Protein AF-A0A9D9GYN4-F1 (afdb_monomer)

Sequence (80 aa):
MANPAIRRSCLPVRIWRFYRDGFRAMTWGRTLWLIILVKLFVMFAILKVFFFPDFLKGKSEAEKQDFVGTELVNRKVQAL

Organism: NCBI:txid2840905

Solvent-accessible surface area (backbone atoms only — not comparable to full-atom values): 4831 Å² total; per-residue (Å²): 136,85,78,79,77,76,79,77,71,55,63,68,64,56,54,51,49,51,54,52,51,53,50,67,70,30,72,66,55,46,53,51,50,49,51,50,51,51,49,52,49,50,51,50,50,49,50,49,53,70,73,49,54,56,76,80,72,75,60,61,67,72,64,59,50,54,54,55,52,50,54,57,51,51,55,55,62,75,74,106

Nearest PDB structures (foldseek):
  7sat-assembly1_C  TM=3.688E-01  e=6.582E+00  Porphyromonas gingivalis ATCC 33277

Radius of gyration: 29.16 Å; Cα contacts (8 Å, |Δi|>4): 8; chains: 1; bounding box: 38×43×89 Å

Structure (mmCIF, N/CA/C/O backbone):
data_AF-A0A9D9GYN4-F1
#
_entry.id   AF-A0A9D9GYN4-F1
#
loop_
_atom_site.group_PDB
_atom_site.id
_atom_site.type_symbol
_atom_site.label_atom_id
_atom_site.label_alt_id
_atom_site.label_comp_id
_atom_site.label_asym_id
_atom_site.label_entity_id
_atom_site.label_seq_id
_atom_site.pdbx_PDB_ins_code
_atom_site.Cartn_x
_atom_site.Cartn_y
_atom_site.Cartn_z
_atom_site.occupancy
_atom_site.B_iso_or_equiv
_atom_site.auth_seq_id
_atom_site.auth_comp_id
_atom_site.auth_asym_id
_atom_site.auth_atom_id
_atom_site.pdbx_PDB_model_num
ATOM 1 N N . MET A 1 1 ? 15.138 22.638 -45.576 1.00 44.53 1 MET A N 1
ATOM 2 C CA . MET A 1 1 ? 16.035 21.608 -45.008 1.00 44.53 1 MET A CA 1
ATOM 3 C C . MET A 1 1 ? 15.698 21.500 -43.528 1.00 44.53 1 MET A C 1
ATOM 5 O O . MET A 1 1 ? 15.956 22.441 -42.791 1.00 44.53 1 MET A O 1
ATOM 9 N N . ALA A 1 2 ? 14.945 20.468 -43.136 1.00 48.62 2 ALA A N 1
ATOM 10 C CA . ALA A 1 2 ? 14.308 20.402 -41.822 1.00 48.62 2 ALA A CA 1
ATOM 11 C C . ALA A 1 2 ? 15.335 20.145 -40.707 1.00 48.62 2 ALA A C 1
ATOM 13 O O . ALA A 1 2 ? 16.074 19.166 -40.733 1.00 48.62 2 ALA A O 1
ATOM 14 N N . ASN A 1 3 ? 15.343 21.055 -39.738 1.00 62.22 3 ASN A N 1
ATOM 15 C CA . ASN A 1 3 ? 16.063 20.984 -38.475 1.00 62.22 3 ASN A CA 1
ATOM 16 C C . ASN A 1 3 ? 15.614 19.740 -37.677 1.00 62.22 3 ASN A C 1
ATOM 18 O O . ASN A 1 3 ? 14.422 19.642 -37.364 1.00 62.22 3 ASN A O 1
ATOM 22 N N . PRO A 1 4 ? 16.503 18.790 -37.324 1.00 60.50 4 PRO A N 1
ATOM 23 C CA . PRO A 1 4 ? 16.123 17.689 -36.459 1.00 60.50 4 PRO A CA 1
ATOM 24 C C . PRO A 1 4 ? 15.980 18.235 -35.039 1.00 60.50 4 PRO A C 1
ATOM 26 O O . PRO A 1 4 ? 16.956 18.380 -34.305 1.00 60.50 4 PRO A O 1
ATOM 29 N N . ALA A 1 5 ? 14.739 18.549 -34.661 1.00 61.06 5 ALA A N 1
ATOM 30 C CA . ALA A 1 5 ? 14.358 18.864 -33.295 1.00 61.06 5 ALA A CA 1
ATOM 31 C C . ALA A 1 5 ? 14.972 17.817 -32.356 1.00 61.06 5 ALA A C 1
ATOM 33 O O . ALA A 1 5 ? 14.560 16.655 -32.328 1.00 61.06 5 ALA A O 1
ATOM 34 N N . ILE A 1 6 ? 16.003 18.239 -31.623 1.00 62.09 6 ILE A N 1
ATOM 35 C CA . ILE A 1 6 ? 16.683 17.448 -30.610 1.00 62.09 6 ILE A CA 1
ATOM 36 C C . ILE A 1 6 ? 15.608 16.986 -29.633 1.00 62.09 6 ILE A C 1
ATOM 38 O O . ILE A 1 6 ? 15.095 17.777 -28.838 1.00 62.09 6 ILE A O 1
ATOM 42 N N . ARG A 1 7 ? 15.231 15.705 -29.726 1.00 65.88 7 ARG A N 1
ATOM 43 C CA . ARG A 1 7 ? 14.327 15.041 -28.787 1.00 65.88 7 ARG A CA 1
ATOM 44 C C . ARG A 1 7 ? 14.971 15.116 -27.409 1.00 65.88 7 ARG A C 1
ATOM 46 O O . ARG A 1 7 ? 15.736 14.232 -27.017 1.00 65.88 7 ARG A O 1
ATOM 53 N N . ARG A 1 8 ? 14.662 16.178 -26.663 1.00 63.28 8 ARG A N 1
ATOM 54 C CA . ARG A 1 8 ? 14.963 16.280 -25.240 1.00 63.28 8 ARG A CA 1
ATOM 55 C C . ARG A 1 8 ? 14.113 15.233 -24.552 1.00 63.28 8 ARG A C 1
ATOM 57 O O . ARG A 1 8 ? 12.969 15.463 -24.184 1.00 63.28 8 ARG A O 1
ATOM 64 N N . SER A 1 9 ? 14.671 14.034 -24.483 1.00 64.12 9 SER A N 1
ATOM 65 C CA . SER A 1 9 ? 14.125 12.938 -23.712 1.00 64.12 9 SER A CA 1
ATOM 66 C C . SER A 1 9 ? 14.116 13.433 -22.279 1.00 64.12 9 SER A C 1
ATOM 68 O O . SER A 1 9 ? 15.167 13.515 -21.647 1.00 64.12 9 SER A O 1
ATOM 70 N N . CYS A 1 10 ? 12.950 13.859 -21.805 1.00 67.38 10 CYS A N 1
ATOM 71 C CA . CYS A 1 10 ? 12.747 14.245 -20.425 1.00 67.38 10 CYS A CA 1
ATOM 72 C C . CYS A 1 10 ? 13.215 13.054 -19.584 1.00 67.38 10 CYS A C 1
ATOM 74 O O . CYS A 1 10 ? 12.592 11.994 -19.605 1.00 67.38 10 CYS A O 1
ATOM 76 N N . LEU A 1 11 ? 14.357 13.214 -18.908 1.00 74.44 11 LEU A N 1
ATOM 77 C CA . LEU A 1 11 ? 14.975 12.219 -18.030 1.00 74.44 11 LEU A CA 1
ATOM 78 C C . LEU A 1 11 ? 13.956 11.410 -17.199 1.00 74.44 11 LEU A C 1
ATOM 80 O O . LEU A 1 11 ? 14.074 10.181 -17.200 1.00 74.44 11 LEU A O 1
ATOM 84 N N . PRO A 1 12 ? 12.903 12.014 -16.597 1.0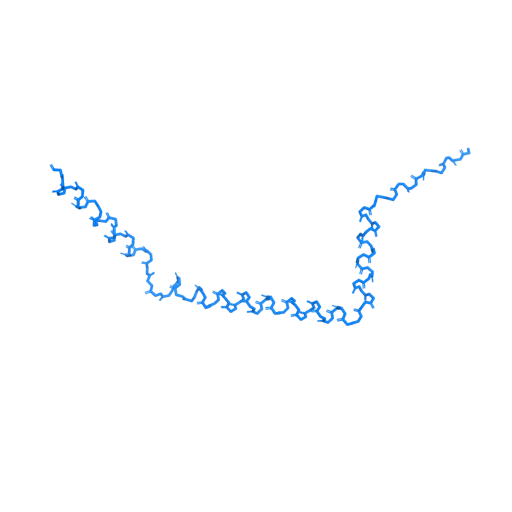0 80.12 12 PRO A N 1
ATOM 85 C CA . PRO A 1 12 ? 11.878 11.259 -15.870 1.00 80.12 12 PRO A CA 1
ATOM 86 C C . PRO A 1 12 ? 11.158 10.192 -16.707 1.00 80.12 12 PRO A C 1
ATOM 88 O O . PRO A 1 12 ? 10.892 9.102 -16.209 1.00 80.12 12 PRO A O 1
ATOM 91 N N . VAL A 1 13 ? 10.897 10.439 -17.993 1.00 81.75 13 VAL A N 1
ATOM 92 C CA . VAL A 1 13 ? 10.213 9.478 -18.876 1.00 81.75 13 VAL A CA 1
ATOM 93 C C . VAL A 1 13 ? 11.087 8.252 -19.152 1.00 81.75 13 VAL A C 1
ATOM 95 O O . VAL A 1 13 ? 10.569 7.144 -19.303 1.00 81.75 13 VAL A O 1
ATOM 98 N N . ARG A 1 14 ? 12.412 8.430 -19.209 1.00 81.25 14 ARG A N 1
ATOM 99 C CA . ARG A 1 14 ? 13.370 7.336 -19.422 1.00 81.25 14 ARG A CA 1
ATOM 100 C C . ARG A 1 14 ? 13.551 6.500 -18.154 1.00 81.25 14 ARG A C 1
ATOM 102 O O . ARG A 1 14 ? 13.563 5.276 -18.242 1.00 81.25 14 ARG A O 1
ATOM 109 N N . ILE A 1 15 ? 13.619 7.157 -16.995 1.00 84.25 15 ILE A N 1
ATOM 110 C CA . ILE A 1 15 ? 13.702 6.509 -15.676 1.00 84.25 15 ILE A CA 1
ATOM 111 C C . ILE A 1 15 ? 12.428 5.701 -15.396 1.00 84.25 15 ILE A C 1
ATOM 113 O O . ILE A 1 15 ? 12.512 4.536 -15.018 1.00 84.25 15 ILE A O 1
ATOM 117 N N . TRP A 1 16 ? 11.254 6.277 -15.674 1.00 87.12 16 TRP A N 1
ATOM 118 C CA . TRP A 1 16 ? 9.970 5.585 -15.546 1.00 87.12 16 TRP A CA 1
ATOM 119 C C . TRP A 1 16 ? 9.891 4.330 -16.421 1.00 87.12 16 TRP A C 1
ATOM 121 O O . TRP 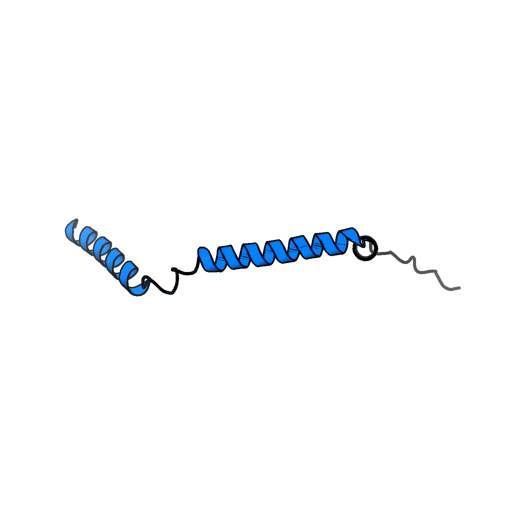A 1 16 ? 9.491 3.270 -15.944 1.00 87.12 16 TRP A O 1
ATOM 131 N N . ARG A 1 17 ? 10.300 4.429 -17.696 1.00 83.94 17 ARG A N 1
ATOM 132 C CA . ARG A 1 17 ? 10.321 3.280 -18.616 1.00 83.94 17 ARG A CA 1
ATOM 133 C C . ARG A 1 17 ? 11.269 2.188 -18.137 1.00 83.94 17 ARG A C 1
ATOM 135 O O . ARG A 1 17 ? 10.853 1.043 -18.067 1.00 83.94 17 ARG A O 1
ATOM 142 N N . PHE A 1 18 ? 12.484 2.543 -17.723 1.00 83.38 18 PHE A N 1
ATOM 143 C CA . PHE A 1 18 ? 13.452 1.578 -17.201 1.00 83.38 18 PHE A CA 1
ATOM 144 C C . PHE A 1 18 ? 12.939 0.857 -15.946 1.00 83.38 18 PHE A C 1
ATOM 146 O O . PHE A 1 18 ? 13.028 -0.365 -15.868 1.00 83.38 18 PHE A O 1
ATOM 153 N N . TYR A 1 19 ? 12.344 1.587 -14.996 1.00 83.31 19 TYR A N 1
ATOM 154 C CA . TYR A 1 19 ? 11.774 0.992 -13.785 1.00 83.31 19 TYR A CA 1
ATOM 155 C C . TYR A 1 19 ? 10.589 0.075 -14.108 1.00 83.31 19 TYR A C 1
ATOM 157 O O . TYR A 1 19 ? 10.531 -1.058 -13.636 1.00 83.31 19 TYR A O 1
ATOM 165 N N . ARG A 1 20 ? 9.672 0.527 -14.972 1.00 84.00 20 ARG A N 1
ATOM 166 C CA . ARG A 1 20 ? 8.526 -0.266 -15.432 1.00 84.00 20 ARG A CA 1
ATOM 167 C C . ARG A 1 20 ? 8.963 -1.523 -16.189 1.00 84.00 20 ARG A C 1
ATOM 169 O O . ARG A 1 20 ? 8.405 -2.591 -15.950 1.00 84.00 20 ARG A O 1
ATOM 176 N N . ASP A 1 21 ? 9.927 -1.406 -17.095 1.00 81.50 21 ASP A N 1
ATOM 177 C CA . ASP A 1 21 ? 10.396 -2.514 -17.929 1.00 81.50 21 ASP A CA 1
ATOM 178 C C . ASP A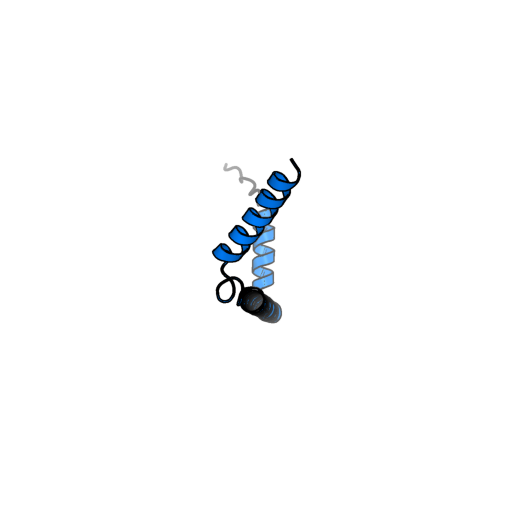 1 21 ? 11.221 -3.516 -17.107 1.00 81.50 21 ASP A C 1
ATOM 180 O O . ASP A 1 21 ? 11.002 -4.721 -17.226 1.00 81.50 21 ASP A O 1
ATOM 184 N N . GLY A 1 22 ? 12.073 -3.039 -16.192 1.00 80.25 22 GLY A N 1
ATOM 185 C CA . GLY A 1 22 ? 12.804 -3.880 -15.239 1.00 80.25 22 GLY A CA 1
ATOM 186 C C . GLY A 1 22 ? 11.874 -4.619 -14.272 1.00 80.25 22 GLY A C 1
ATOM 187 O O . GLY A 1 22 ? 12.016 -5.824 -14.069 1.00 80.25 22 GLY A O 1
ATOM 188 N N . PHE A 1 23 ? 10.851 -3.934 -13.756 1.00 76.50 23 PHE A N 1
ATOM 189 C CA . PHE A 1 23 ? 9.825 -4.540 -12.906 1.00 76.50 23 PHE A CA 1
ATOM 190 C C . PHE A 1 23 ? 8.994 -5.599 -13.652 1.00 76.50 23 PHE A C 1
ATOM 192 O O . PHE A 1 23 ? 8.643 -6.633 -13.086 1.00 76.50 23 PHE A O 1
ATOM 199 N N . ARG A 1 24 ? 8.705 -5.388 -14.944 1.00 73.75 24 ARG A N 1
ATOM 200 C CA . ARG A 1 24 ? 7.929 -6.332 -15.767 1.00 73.75 24 ARG A CA 1
ATOM 201 C C . ARG A 1 24 ? 8.746 -7.547 -16.223 1.00 73.75 24 ARG A C 1
ATOM 203 O O . ARG A 1 24 ? 8.179 -8.634 -16.341 1.00 73.75 24 ARG A O 1
ATOM 210 N N . ALA A 1 25 ? 10.049 -7.378 -16.458 1.00 77.06 25 ALA A N 1
ATOM 211 C CA . ALA A 1 25 ? 10.966 -8.447 -16.863 1.00 77.06 25 ALA A CA 1
ATOM 212 C C . ALA A 1 25 ? 11.336 -9.405 -15.714 1.00 77.06 25 ALA A C 1
ATOM 214 O O . ALA A 1 25 ? 11.723 -10.545 -15.963 1.00 77.06 25 ALA A O 1
ATOM 215 N N . MET A 1 26 ? 11.172 -8.992 -14.454 1.00 76.31 26 MET A N 1
ATOM 216 C CA . MET A 1 26 ? 11.432 -9.854 -13.302 1.00 76.31 26 MET A CA 1
ATOM 217 C C . MET A 1 26 ? 10.239 -10.773 -13.007 1.00 76.31 26 MET A C 1
ATOM 219 O O . MET A 1 26 ? 9.228 -10.367 -12.435 1.00 76.31 26 MET A O 1
ATOM 223 N N . THR A 1 27 ? 10.360 -12.051 -13.353 1.00 77.25 27 THR A N 1
ATOM 224 C CA . THR A 1 27 ? 9.417 -13.105 -12.936 1.00 77.25 27 THR A CA 1
ATOM 225 C C . THR A 1 27 ? 9.376 -13.259 -11.414 1.00 77.25 27 THR A C 1
ATOM 227 O O . THR A 1 27 ? 8.294 -13.271 -10.836 1.00 77.25 27 THR A O 1
ATOM 230 N N . TRP A 1 28 ? 10.535 -13.266 -10.753 1.00 81.81 28 TRP A N 1
ATOM 231 C CA . TRP A 1 28 ? 10.636 -13.352 -9.290 1.00 81.81 28 TRP A CA 1
ATOM 232 C C . TRP A 1 28 ? 10.235 -12.054 -8.575 1.00 81.81 28 TRP A C 1
ATOM 234 O O . TRP A 1 28 ? 9.578 -12.091 -7.537 1.00 81.81 28 TRP A O 1
ATOM 244 N N . GLY A 1 29 ? 10.579 -10.901 -9.156 1.00 84.31 29 GLY A N 1
ATOM 245 C CA . GLY A 1 29 ? 10.277 -9.580 -8.596 1.00 84.31 29 GLY A CA 1
ATOM 246 C C . GLY A 1 29 ? 8.782 -9.265 -8.565 1.00 84.31 29 GLY A C 1
ATOM 247 O O . GLY A 1 29 ? 8.295 -8.744 -7.565 1.00 84.31 29 GLY A O 1
ATOM 248 N N . ARG A 1 30 ? 8.027 -9.650 -9.605 1.00 83.00 30 ARG A N 1
ATOM 249 C CA . ARG A 1 30 ? 6.560 -9.506 -9.616 1.00 83.00 30 ARG A CA 1
ATOM 250 C C . ARG A 1 30 ? 5.899 -10.316 -8.505 1.00 83.00 30 ARG A C 1
ATOM 252 O O . ARG A 1 30 ? 5.036 -9.788 -7.809 1.00 83.00 30 ARG A O 1
ATOM 259 N N . THR A 1 31 ? 6.334 -11.559 -8.308 1.00 88.75 31 THR A N 1
ATOM 260 C CA . THR A 1 31 ? 5.827 -12.422 -7.233 1.00 88.75 31 THR A CA 1
ATOM 261 C C . THR A 1 31 ? 6.160 -11.850 -5.858 1.00 88.75 31 THR A C 1
ATOM 263 O O . THR A 1 31 ? 5.275 -11.739 -5.016 1.00 88.75 31 THR A O 1
ATOM 266 N N . LEU A 1 32 ? 7.403 -11.411 -5.636 1.00 89.06 32 LEU A N 1
ATOM 267 C CA . LEU A 1 32 ? 7.818 -10.774 -4.381 1.00 89.06 32 LEU A CA 1
ATOM 268 C C . LEU A 1 32 ? 7.037 -9.489 -4.093 1.00 89.06 32 LEU A C 1
ATOM 270 O O . LEU A 1 32 ? 6.585 -9.284 -2.972 1.00 89.06 32 LEU A O 1
ATOM 274 N N . TRP A 1 33 ? 6.836 -8.639 -5.099 1.00 89.75 33 TRP A N 1
ATOM 275 C CA . TRP A 1 33 ? 6.067 -7.409 -4.939 1.00 89.75 33 TRP A CA 1
ATOM 276 C C . TRP A 1 33 ? 4.600 -7.691 -4.613 1.00 89.75 33 TRP A C 1
ATOM 278 O O . TRP A 1 33 ? 4.035 -7.044 -3.736 1.00 89.75 33 TRP A O 1
ATOM 288 N N . LEU A 1 34 ? 4.007 -8.706 -5.249 1.00 91.19 34 LEU A N 1
ATOM 289 C CA . LEU A 1 34 ? 2.658 -9.168 -4.931 1.00 91.19 34 LEU A CA 1
ATOM 290 C C . LEU A 1 34 ? 2.582 -9.681 -3.485 1.00 91.19 34 LEU A C 1
ATOM 292 O O . LEU A 1 34 ? 1.666 -9.303 -2.762 1.00 91.19 34 LEU A O 1
ATOM 296 N N . ILE A 1 35 ? 3.574 -10.452 -3.027 1.00 94.25 35 ILE A N 1
ATOM 297 C CA . ILE A 1 35 ? 3.671 -10.904 -1.629 1.00 94.25 35 ILE A CA 1
ATOM 298 C C . ILE A 1 35 ? 3.763 -9.713 -0.666 1.00 94.25 35 ILE A C 1
ATOM 300 O O . ILE A 1 35 ? 3.071 -9.704 0.349 1.00 94.25 35 ILE A O 1
ATOM 304 N N . ILE A 1 36 ? 4.581 -8.700 -0.971 1.00 94.25 36 ILE A N 1
ATOM 305 C CA . ILE A 1 36 ? 4.697 -7.483 -0.154 1.00 94.25 36 ILE A CA 1
ATOM 306 C C . ILE A 1 36 ? 3.354 -6.751 -0.101 1.00 94.25 36 ILE A C 1
ATOM 308 O O . ILE A 1 36 ? 2.910 -6.388 0.983 1.00 94.25 36 ILE A O 1
ATOM 312 N N . LEU A 1 37 ? 2.678 -6.578 -1.239 1.00 94.44 37 LEU A N 1
ATOM 313 C CA . LEU A 1 37 ? 1.382 -5.902 -1.320 1.00 94.44 37 LEU A CA 1
ATOM 314 C C . LEU A 1 37 ? 0.316 -6.654 -0.512 1.00 94.44 37 LEU A C 1
ATOM 316 O O . LEU A 1 37 ? -0.376 -6.052 0.306 1.00 94.44 37 LEU A O 1
ATOM 320 N N . VAL A 1 38 ? 0.243 -7.979 -0.663 1.00 96.06 38 VAL A N 1
ATOM 321 C CA . VAL A 1 38 ? -0.654 -8.838 0.123 1.00 96.06 38 VAL A CA 1
ATOM 322 C C . VAL A 1 38 ? -0.328 -8.747 1.609 1.00 96.06 38 VAL A C 1
ATOM 324 O O . VAL A 1 38 ? -1.232 -8.569 2.418 1.00 96.06 38 VAL A O 1
ATOM 327 N N . LYS A 1 39 ? 0.949 -8.816 1.995 1.00 93.88 39 LYS A N 1
ATOM 328 C CA . LYS A 1 39 ? 1.353 -8.737 3.401 1.00 93.88 39 LYS A CA 1
ATOM 329 C C . LYS A 1 39 ? 1.038 -7.375 4.008 1.00 93.88 39 LYS A C 1
ATOM 331 O O . LYS A 1 39 ? 0.547 -7.331 5.129 1.00 93.88 39 LYS A O 1
ATOM 336 N N . LEU A 1 40 ? 1.254 -6.286 3.272 1.00 95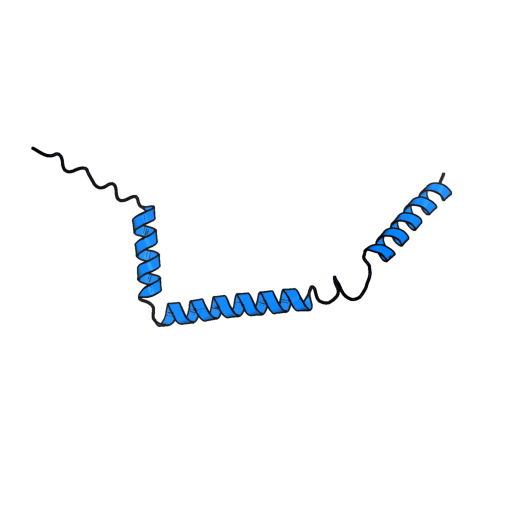.19 40 LEU A N 1
ATOM 337 C CA . LEU A 1 40 ? 0.867 -4.938 3.689 1.00 95.19 40 LEU A CA 1
ATOM 338 C C . LEU A 1 40 ? -0.650 -4.811 3.832 1.00 95.19 40 LEU A C 1
ATOM 340 O O . LEU A 1 40 ? -1.109 -4.266 4.829 1.00 95.19 40 LEU A O 1
ATOM 344 N N . PHE A 1 41 ? -1.427 -5.352 2.893 1.00 95.44 41 PHE A N 1
ATOM 345 C CA . PHE A 1 41 ? -2.887 -5.340 2.963 1.00 95.44 41 PHE A CA 1
ATOM 346 C C . PHE A 1 4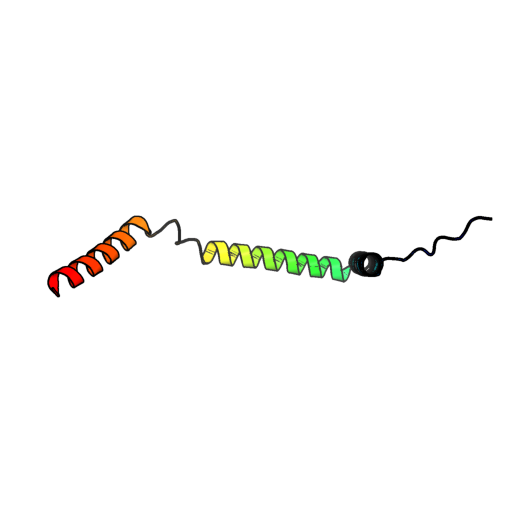1 ? -3.410 -6.146 4.156 1.00 95.44 41 PHE A C 1
ATOM 348 O O . PHE A 1 41 ? -4.215 -5.640 4.929 1.00 95.44 41 PHE A O 1
ATOM 355 N N . VAL A 1 42 ? -2.917 -7.372 4.349 1.00 94.19 42 VAL A N 1
ATOM 356 C CA . VAL A 1 42 ? -3.291 -8.243 5.472 1.00 94.19 42 VAL A CA 1
ATOM 357 C C . VAL A 1 42 ? -2.868 -7.624 6.803 1.00 94.19 42 VAL A C 1
ATOM 359 O O . VAL A 1 42 ? -3.668 -7.576 7.731 1.00 94.19 42 VAL A O 1
ATOM 362 N N . MET A 1 43 ? -1.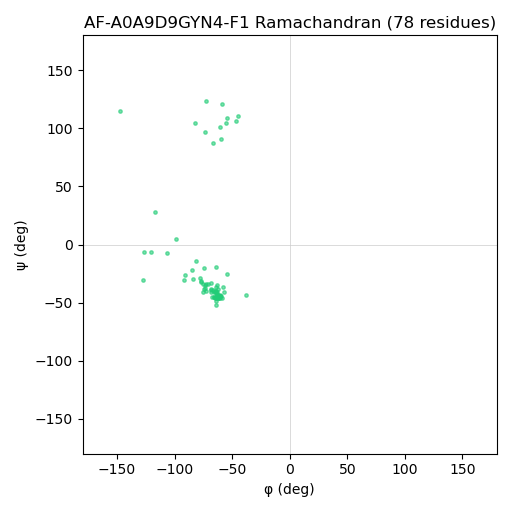647 -7.095 6.902 1.00 90.88 43 MET A N 1
ATOM 363 C CA . MET A 1 43 ? -1.165 -6.431 8.114 1.00 90.88 43 MET A CA 1
ATOM 364 C C . MET A 1 43 ? -1.975 -5.168 8.415 1.00 90.88 43 MET A C 1
ATOM 366 O O . MET A 1 43 ? -2.349 -4.949 9.561 1.00 90.88 43 MET A O 1
ATOM 370 N N . PHE A 1 44 ? -2.313 -4.371 7.401 1.00 92.06 44 PHE A N 1
ATOM 371 C CA . PHE A 1 44 ? -3.169 -3.199 7.564 1.00 92.06 44 PHE A CA 1
ATOM 372 C C . PHE A 1 44 ? -4.596 -3.584 7.960 1.00 92.06 44 PHE A C 1
ATOM 374 O O . PHE A 1 44 ? -5.168 -2.948 8.835 1.00 92.06 44 PHE A O 1
ATOM 381 N N . ALA A 1 45 ? -5.165 -4.634 7.369 1.00 90.00 45 ALA A N 1
ATOM 382 C CA . ALA A 1 45 ? -6.501 -5.117 7.693 1.00 90.00 45 ALA A CA 1
ATOM 383 C C . ALA A 1 45 ? -6.573 -5.670 9.122 1.00 90.00 45 ALA A C 1
ATOM 385 O O . ALA A 1 45 ? -7.487 -5.315 9.855 1.00 90.00 45 ALA A O 1
ATOM 386 N N . ILE A 1 46 ? -5.594 -6.476 9.544 1.00 86.38 46 ILE A N 1
ATOM 387 C CA . ILE A 1 46 ? -5.508 -6.999 10.913 1.00 86.38 46 ILE A CA 1
ATOM 388 C C . ILE A 1 46 ? -5.298 -5.850 11.889 1.00 86.38 46 ILE A C 1
ATOM 390 O O . ILE A 1 46 ? -6.087 -5.711 12.808 1.00 86.38 46 ILE A O 1
ATOM 394 N N . LEU A 1 47 ? -4.307 -4.977 11.682 1.00 85.00 47 LEU A N 1
ATOM 395 C CA . LEU A 1 47 ? -4.124 -3.813 12.550 1.00 85.00 47 LEU A CA 1
ATOM 396 C C . LEU A 1 47 ? -5.386 -2.956 12.580 1.00 85.00 47 LEU A C 1
ATOM 398 O O . LEU A 1 47 ? -5.792 -2.540 13.648 1.00 85.00 47 LEU A O 1
ATOM 402 N N . LYS A 1 48 ? -6.075 -2.746 11.458 1.00 84.12 48 LYS A N 1
ATOM 403 C CA . LYS A 1 48 ? -7.308 -1.959 11.438 1.00 84.12 48 LYS A CA 1
ATOM 404 C C . LYS A 1 48 ? -8.458 -2.654 12.167 1.00 84.12 48 LYS A C 1
ATOM 406 O O . LYS A 1 48 ? -9.179 -1.995 12.896 1.00 84.12 48 LYS A O 1
ATOM 411 N N . VAL A 1 49 ? -8.627 -3.962 12.023 1.00 84.06 49 VAL A N 1
ATOM 412 C CA . VAL A 1 49 ? -9.696 -4.714 12.696 1.00 84.06 49 VAL A CA 1
ATOM 413 C C . VAL A 1 49 ? -9.374 -4.985 14.165 1.00 84.06 49 VAL A C 1
ATOM 415 O O . VAL A 1 49 ? -10.307 -5.051 14.942 1.00 84.06 49 VA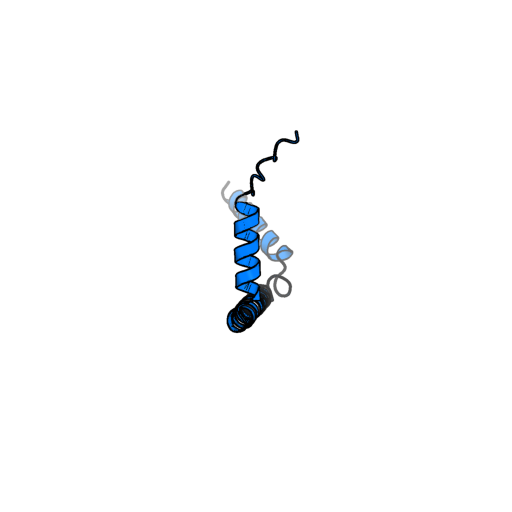L A O 1
ATOM 418 N N . PHE A 1 50 ? -8.103 -5.103 14.563 1.00 80.06 50 PHE A N 1
ATOM 419 C CA . PHE A 1 50 ? -7.669 -5.343 15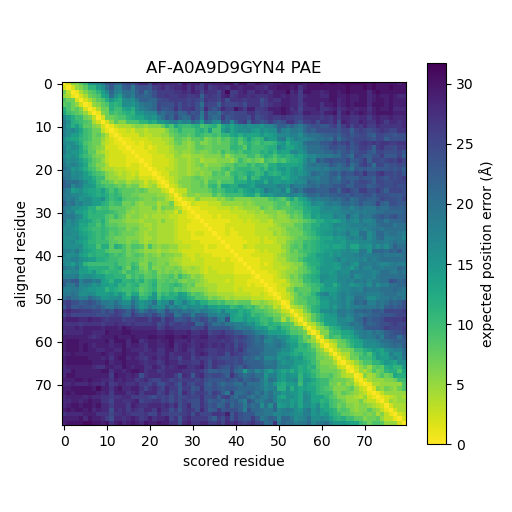.950 1.00 80.06 50 PHE A CA 1
ATOM 420 C C . PHE A 1 50 ? -7.373 -4.060 16.740 1.00 80.06 50 PHE A C 1
ATOM 422 O O . PHE A 1 50 ? -7.615 -4.036 17.940 1.00 80.06 50 PHE A O 1
ATOM 429 N N . PHE A 1 51 ? -6.926 -2.976 16.098 1.00 70.25 51 PHE A N 1
ATOM 430 C CA . PHE A 1 51 ? -6.850 -1.650 16.729 1.00 70.25 51 PHE A CA 1
ATOM 431 C C . PHE A 1 51 ? -8.169 -0.871 16.653 1.00 70.25 51 PHE A C 1
ATOM 433 O O . PHE A 1 51 ? -8.364 0.004 17.485 1.00 70.25 51 PHE A O 1
ATOM 440 N N . PHE A 1 52 ? -9.084 -1.167 15.715 1.00 67.31 52 PHE A N 1
ATOM 441 C CA . PHE A 1 52 ? -10.424 -0.551 15.646 1.00 67.31 52 PHE A CA 1
ATOM 442 C C . PHE A 1 52 ? -11.654 -1.486 15.824 1.00 67.31 52 PHE A C 1
ATOM 444 O O . PHE A 1 52 ? -12.717 -1.143 15.306 1.00 67.31 52 PHE A O 1
ATOM 451 N N . PRO A 1 53 ? -11.614 -2.625 16.547 1.00 61.78 53 PRO A N 1
ATOM 452 C CA . PRO A 1 53 ? -12.815 -3.418 16.828 1.00 61.78 53 PRO A CA 1
ATOM 453 C C . PRO A 1 53 ? -13.661 -2.771 17.932 1.00 61.78 53 PRO A C 1
ATOM 455 O O . PRO A 1 53 ? -14.888 -2.839 17.890 1.00 61.78 53 PRO A O 1
ATOM 458 N N . ASP A 1 54 ? -13.003 -2.086 18.873 1.00 55.84 54 ASP A N 1
ATOM 459 C CA . ASP A 1 54 ? -13.609 -1.511 20.077 1.00 55.84 54 ASP A CA 1
ATOM 460 C C . ASP A 1 54 ? -13.757 0.014 20.048 1.00 55.84 54 ASP A C 1
ATOM 462 O O . ASP A 1 54 ? -14.441 0.565 20.908 1.00 55.84 54 ASP A O 1
ATOM 466 N N . PHE A 1 55 ? -13.218 0.707 19.036 1.00 55.62 55 PHE A N 1
ATOM 467 C CA . PHE A 1 55 ? -13.537 2.130 18.829 1.00 55.62 55 PHE A CA 1
ATOM 468 C C . PHE A 1 55 ? -15.022 2.357 18.489 1.00 55.62 55 PHE A C 1
ATOM 470 O O . PHE A 1 55 ? -15.509 3.468 18.640 1.00 55.62 55 PHE A O 1
ATOM 477 N N . LEU A 1 56 ? -15.755 1.328 18.037 1.00 57.34 56 LEU A N 1
ATOM 478 C CA . LEU A 1 56 ? -17.146 1.477 17.579 1.00 57.34 56 LEU A CA 1
ATOM 479 C C . LEU A 1 56 ? -18.168 0.538 18.239 1.00 57.34 56 LEU A C 1
ATOM 481 O O . LEU A 1 56 ? -19.357 0.694 17.979 1.00 57.34 56 LEU A O 1
ATOM 485 N N . LYS A 1 57 ? -17.764 -0.437 19.067 1.00 56.62 57 LYS A N 1
ATOM 486 C CA . LYS A 1 57 ? -18.704 -1.438 19.621 1.00 56.62 57 LYS A CA 1
ATOM 487 C C . LYS A 1 57 ? -18.813 -1.503 21.142 1.00 56.62 57 LYS A C 1
ATOM 489 O O . LYS A 1 57 ? -19.679 -2.226 21.622 1.00 56.62 57 LYS A O 1
ATOM 494 N N . GLY A 1 58 ? -17.995 -0.772 21.900 1.00 56.25 58 GLY A N 1
ATOM 495 C CA . GLY A 1 58 ? -17.883 -1.045 23.338 1.00 56.25 58 GLY A CA 1
ATOM 496 C C . GLY A 1 58 ? -18.076 0.118 24.297 1.00 56.25 58 GLY A C 1
ATOM 497 O O . GLY A 1 58 ? -18.531 -0.127 25.411 1.00 56.25 58 GLY A O 1
ATOM 498 N N . LYS A 1 59 ? -17.732 1.359 23.929 1.00 49.50 59 LYS A N 1
ATOM 499 C CA . LYS A 1 59 ? -17.964 2.542 24.772 1.00 49.50 59 LYS A CA 1
ATOM 500 C C . LYS A 1 59 ? -18.235 3.750 23.892 1.00 49.50 59 LYS A C 1
ATOM 502 O O . LYS A 1 59 ? -17.362 4.188 23.154 1.00 49.50 59 LYS A O 1
ATOM 507 N N . SER A 1 60 ? -19.450 4.260 23.994 1.00 52.81 60 SER A N 1
ATOM 508 C CA . SER A 1 60 ? -19.837 5.592 23.564 1.00 52.81 60 SER A CA 1
ATOM 509 C C . SER A 1 60 ? -18.779 6.613 24.018 1.00 52.81 60 SER A C 1
ATOM 511 O O . SER A 1 60 ? -18.640 6.917 25.203 1.00 52.81 60 SER A O 1
ATOM 513 N N . GLU A 1 61 ? -18.030 7.183 23.069 1.00 51.41 61 GLU A N 1
ATOM 514 C CA . GLU A 1 61 ? -17.345 8.465 23.303 1.00 51.41 61 GLU A CA 1
ATOM 515 C C . GLU A 1 61 ? -18.352 9.528 23.774 1.00 51.41 61 GLU A C 1
ATOM 517 O O . GLU A 1 61 ? -17.988 10.406 24.550 1.00 51.41 61 GLU A O 1
ATOM 522 N N . ALA A 1 62 ? -19.631 9.365 23.415 1.00 54.16 62 ALA A N 1
ATOM 523 C CA . ALA A 1 62 ? -20.734 10.186 23.890 1.00 54.16 62 ALA A CA 1
ATOM 524 C C . ALA A 1 62 ? -20.973 10.117 25.417 1.00 54.16 62 ALA A C 1
ATOM 526 O O . ALA A 1 62 ? -21.223 11.157 26.004 1.00 54.16 62 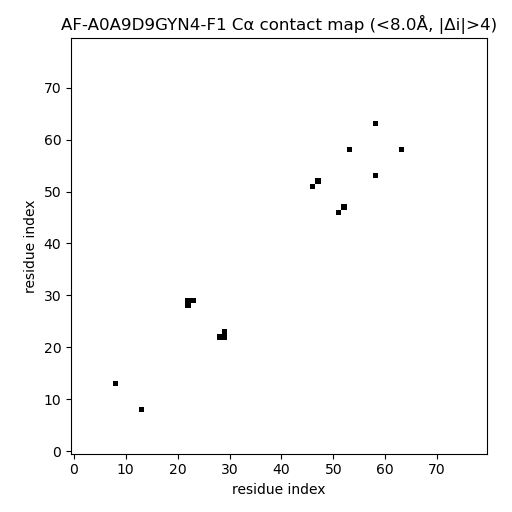ALA A O 1
ATOM 527 N N . GLU A 1 63 ? -20.846 8.968 26.107 1.00 52.56 63 GLU A N 1
ATOM 528 C CA . GLU A 1 63 ? -21.099 8.933 27.571 1.00 52.56 63 GLU A CA 1
ATOM 529 C C . GLU A 1 63 ? -19.847 9.197 28.414 1.00 52.56 63 GLU A C 1
ATOM 531 O O . GLU A 1 63 ? -19.944 9.670 29.545 1.00 52.56 63 GLU A O 1
ATOM 536 N N . LYS A 1 64 ? -18.646 8.908 27.895 1.00 52.75 64 LYS A N 1
ATOM 537 C CA . LYS A 1 64 ? -17.402 9.132 28.649 1.00 52.75 64 LYS A CA 1
ATOM 538 C C . LYS A 1 64 ? -16.864 10.557 28.552 1.00 52.75 64 LYS A C 1
ATOM 540 O O . LYS A 1 64 ? -16.213 10.993 29.501 1.00 52.75 64 LYS A O 1
ATOM 545 N N . GLN A 1 65 ? -17.109 11.274 27.453 1.00 54.75 65 GLN A N 1
ATOM 546 C CA . GLN A 1 65 ? -16.705 12.680 27.351 1.00 54.75 65 GLN A CA 1
ATOM 547 C C . GLN A 1 65 ? -17.605 13.598 28.185 1.00 54.75 65 GLN A C 1
ATOM 549 O O . GLN A 1 65 ? -17.077 14.477 28.869 1.00 54.75 65 GLN A O 1
ATOM 554 N N . ASP A 1 66 ? -18.914 13.335 28.232 1.00 56.66 66 ASP A N 1
ATOM 555 C CA . ASP A 1 66 ? -19.839 14.114 29.064 1.00 56.66 66 ASP A CA 1
ATOM 556 C C . ASP A 1 66 ? -19.522 13.962 30.560 1.00 56.66 66 ASP A C 1
ATOM 558 O O . ASP A 1 66 ? -19.487 14.950 31.294 1.00 56.66 66 ASP A O 1
ATOM 562 N N . PHE A 1 67 ? -19.167 12.759 31.024 1.00 54.88 67 PHE A N 1
ATOM 563 C CA . PHE A 1 67 ? -18.826 12.538 32.433 1.00 54.88 67 PHE A CA 1
ATOM 564 C C . PHE A 1 67 ? -17.547 13.286 32.867 1.00 54.88 67 PHE A C 1
ATOM 566 O O . PHE A 1 67 ? -17.546 13.979 33.882 1.00 54.88 67 PHE A O 1
ATOM 573 N N . VAL A 1 68 ? -16.473 13.244 32.067 1.00 61.53 68 VAL A N 1
ATOM 574 C CA . VAL A 1 68 ? -15.210 13.939 32.403 1.00 61.53 68 VAL A CA 1
ATOM 575 C C . VAL A 1 68 ? -15.337 15.460 32.253 1.00 61.53 68 VAL A C 1
ATOM 577 O O . VAL A 1 68 ? -14.756 16.203 33.047 1.00 61.53 68 VAL A O 1
ATOM 580 N N . GLY A 1 69 ? -16.131 15.938 31.287 1.00 62.41 69 GLY A N 1
ATOM 581 C CA . GLY A 1 69 ? -16.446 17.361 31.145 1.00 62.41 69 GLY A CA 1
ATOM 582 C C . GLY A 1 69 ? -17.150 17.917 32.384 1.00 62.41 69 GLY A C 1
ATOM 583 O O . GLY A 1 69 ? -16.761 18.965 32.904 1.00 62.41 69 GLY A O 1
ATOM 584 N N . THR A 1 70 ? -18.123 17.172 32.915 1.00 63.28 70 THR A N 1
ATOM 585 C CA . THR A 1 70 ? -18.883 17.581 34.104 1.00 63.28 70 THR A CA 1
ATOM 586 C C . THR A 1 70 ? -18.011 17.570 35.366 1.00 63.28 70 THR A C 1
ATOM 588 O O . THR A 1 70 ? -18.078 18.499 36.171 1.00 63.28 70 THR A O 1
ATOM 591 N N . GLU A 1 71 ? -17.120 16.583 35.513 1.00 64.56 71 GLU A N 1
ATOM 592 C CA . GLU A 1 71 ? -16.199 16.471 36.654 1.00 64.56 71 GLU A CA 1
ATOM 593 C C . GLU A 1 71 ? -15.205 17.647 36.735 1.00 64.56 71 GLU A C 1
ATOM 595 O O . GLU A 1 71 ? -14.919 18.166 37.817 1.00 64.56 71 GLU A O 1
ATOM 600 N N . LEU A 1 72 ? -14.678 18.090 35.586 1.00 69.06 72 LEU A N 1
ATOM 601 C CA . LEU A 1 72 ? -13.726 19.203 35.511 1.00 69.06 72 LEU A CA 1
ATOM 602 C C . LEU A 1 72 ? -14.400 20.562 35.739 1.00 69.06 72 LEU A C 1
ATOM 604 O O . LEU A 1 72 ? -13.802 21.438 36.365 1.00 69.06 72 LEU A O 1
ATOM 608 N N . VAL A 1 73 ? -15.645 20.733 35.282 1.00 72.81 73 VAL A N 1
ATOM 609 C CA . VAL A 1 73 ? -16.444 21.939 35.552 1.00 72.81 73 VAL A CA 1
ATOM 610 C C . VAL A 1 73 ? -16.799 22.025 37.037 1.00 72.81 73 VAL A C 1
ATOM 612 O O . VAL A 1 73 ? -16.591 23.070 37.651 1.00 72.81 73 VAL A O 1
ATOM 615 N N . ASN A 1 74 ? -17.244 20.923 37.646 1.00 64.56 74 ASN A N 1
ATOM 616 C CA . ASN A 1 74 ? -17.696 20.920 39.037 1.00 64.56 74 ASN A CA 1
ATOM 617 C C . ASN A 1 74 ? -16.541 21.161 40.032 1.00 64.56 74 ASN A C 1
ATOM 619 O O . ASN A 1 74 ? -16.678 21.937 40.974 1.00 64.56 74 ASN A O 1
ATOM 623 N N . ARG A 1 75 ? -15.348 20.603 39.772 1.00 66.69 75 ARG A N 1
ATOM 624 C CA . ARG A 1 75 ? -14.139 20.878 40.578 1.00 66.69 75 ARG A CA 1
ATOM 625 C C . ARG A 1 75 ? -13.699 22.338 40.517 1.00 66.69 75 ARG A C 1
ATOM 627 O O . ARG A 1 75 ? -13.189 22.862 41.500 1.00 66.69 75 ARG A O 1
ATOM 634 N N . LYS A 1 76 ? -13.877 22.993 39.367 1.00 63.81 76 LYS A N 1
ATOM 635 C CA . LYS A 1 76 ? -13.517 24.404 39.192 1.00 63.81 76 LYS A CA 1
ATOM 636 C C . LYS A 1 76 ? -14.527 25.339 39.864 1.00 63.81 76 LYS A C 1
ATOM 638 O O . LYS A 1 76 ? -14.121 26.367 40.385 1.00 63.81 76 LYS A O 1
ATOM 643 N N . VAL A 1 77 ? -15.808 24.965 39.877 1.00 68.81 77 VAL A N 1
ATOM 644 C CA . VAL A 1 77 ? -16.884 25.686 40.583 1.00 68.81 77 VAL A CA 1
ATOM 645 C C . VAL A 1 77 ? -16.765 25.543 42.103 1.00 68.81 77 VAL A C 1
ATOM 647 O O . VAL A 1 77 ? -17.063 26.491 42.811 1.00 68.81 77 VAL A O 1
ATOM 650 N N . GLN A 1 78 ? -16.293 24.401 42.612 1.00 61.28 78 GLN A N 1
ATOM 651 C CA . GLN A 1 78 ? -16.101 24.173 44.052 1.00 61.28 78 GLN A CA 1
ATOM 652 C C . GLN A 1 78 ? -14.784 24.757 44.609 1.00 61.28 78 GLN A C 1
ATOM 654 O O . GLN A 1 78 ? -14.613 24.840 45.822 1.00 61.28 78 GLN A O 1
ATOM 659 N N . ALA A 1 79 ? -13.843 25.128 43.734 1.00 59.94 79 ALA A N 1
ATOM 660 C CA . ALA A 1 79 ? -12.564 25.754 44.089 1.00 59.94 79 ALA A CA 1
ATOM 661 C C . ALA A 1 79 ? -12.561 27.293 43.938 1.00 59.94 79 ALA A C 1
ATOM 663 O O . ALA A 1 79 ? -11.506 27.910 44.101 1.00 59.94 79 ALA A O 1
ATOM 664 N N . LEU A 1 80 ? -13.712 27.890 43.605 1.00 52.56 80 LEU A N 1
ATOM 665 C CA . LEU A 1 80 ? -13.997 29.331 43.617 1.00 52.56 80 LEU A CA 1
ATOM 666 C C . LEU A 1 80 ? -14.912 29.658 44.801 1.00 52.56 80 LEU A C 1
ATOM 668 O O . LEU A 1 80 ? -14.740 30.762 45.361 1.00 52.56 80 LEU A O 1
#

Mean predicted aligned error: 15.78 Å

Secondary structure (DSSP, 8-state):
----------HHHHHHHHHHHHHHH-HHHHHHHHHHHHHHHHHHHHHHHHHSSSTTTT--HHHHHHHHHHHHHHHHHHT-

Foldseek 3Di:
DDDPPPPPPPVVVVVVCCVVVVCVPDPPNVVVVVVVVVVVVVVCVCCCCVVPVCVPPPDPPPVVVVVVVVVVVVVVVVVD

InterPro domains:
  IPR027853 Protein of unknown function DUF4492 [PF14899] (13-76)

pLDDT: mean 72.7, std 14.4, range [44.53, 96.06]